Protein AF-A0AAW7NVS2-F1 (afdb_monomer)

Nearest PDB structures (foldseek):
  3f8k-assembly1_A  TM=4.969E-01  e=9.987E-02  Saccharolobus solfataricus P2
  3s6g-assembly1_A  TM=5.899E-01  e=6.829E-01  Maricaulis maris MCS10
  4nex-assembly1_A  TM=5.977E-01  e=8.332E-01  Xylella fastidiosa Temecula1

Sequence (93 aa):
MTEIRPLKKEEIPLLEEFLYQAIFIPSGLEPLPRSILKEPELEMYIKDLLKAKGYPSVSLSVSKDNPAVAFYQRLGFVTVEEREDDYLMLCRL

Solvent-accessible surface area (backbone atoms only — not comparable to full-atom values): 5807 Å² total; per-residue (Å²): 135,89,81,77,65,84,82,51,81,86,50,48,67,59,52,53,49,54,57,58,71,66,57,86,74,63,93,94,60,81,81,79,64,77,64,53,80,74,41,76,55,64,79,44,50,64,49,55,52,38,37,75,71,69,40,67,56,52,72,49,79,42,44,71,70,41,75,58,55,64,54,43,42,74,74,53,31,41,78,78,43,79,56,97,63,32,32,36,28,38,26,76,86

Structure (mmCIF, N/CA/C/O backbone):
data_AF-A0AAW7NVS2-F1
#
_entry.id   AF-A0AAW7NVS2-F1
#
loop_
_atom_site.group_PDB
_atom_site.id
_atom_site.type_symbol
_atom_site.label_atom_id
_atom_site.label_alt_id
_atom_site.label_comp_id
_atom_site.label_asym_id
_atom_site.label_entity_id
_atom_site.label_seq_id
_atom_site.pdbx_PDB_ins_code
_atom_site.Cartn_x
_atom_site.Cartn_y
_atom_site.Cartn_z
_atom_site.occupancy
_atom_site.B_iso_or_equiv
_atom_site.auth_seq_id
_atom_site.auth_comp_id
_atom_site.auth_asym_id
_atom_site.auth_atom_id
_atom_site.pdbx_PDB_model_num
ATOM 1 N N . MET A 1 1 ? 3.520 -3.723 -25.992 1.00 39.00 1 MET A N 1
ATOM 2 C CA . MET A 1 1 ? 2.747 -2.770 -25.173 1.00 39.00 1 MET A CA 1
ATOM 3 C C . MET A 1 1 ? 1.944 -3.594 -24.195 1.00 39.00 1 MET A C 1
ATOM 5 O O . MET A 1 1 ? 1.212 -4.469 -24.638 1.00 39.00 1 MET A O 1
ATOM 9 N N . THR A 1 2 ? 2.175 -3.417 -22.900 1.00 37.12 2 THR A N 1
ATOM 10 C CA . THR A 1 2 ? 1.410 -4.111 -21.861 1.00 37.12 2 THR A CA 1
ATOM 11 C C . THR A 1 2 ? 0.107 -3.339 -21.686 1.00 37.12 2 THR A C 1
ATOM 13 O O . THR A 1 2 ? 0.143 -2.153 -21.382 1.00 37.12 2 THR A O 1
ATOM 16 N N . GLU A 1 3 ? -1.032 -3.959 -21.981 1.00 39.25 3 GLU A N 1
ATOM 17 C CA . GLU A 1 3 ? -2.337 -3.324 -21.791 1.00 39.25 3 GLU A CA 1
ATOM 18 C C . GLU A 1 3 ? -2.779 -3.480 -20.336 1.00 39.25 3 GLU A C 1
ATOM 20 O O . GLU A 1 3 ? -2.880 -4.598 -19.819 1.00 39.25 3 GLU A O 1
ATOM 25 N N . ILE A 1 4 ? -3.063 -2.352 -19.685 1.00 43.44 4 ILE A N 1
ATOM 26 C CA . ILE A 1 4 ? -3.651 -2.322 -18.348 1.00 43.44 4 ILE A CA 1
ATOM 27 C C . ILE A 1 4 ? -5.099 -2.782 -18.462 1.00 43.44 4 ILE A C 1
ATOM 29 O O . ILE A 1 4 ? -5.883 -2.246 -19.247 1.00 43.44 4 ILE A O 1
ATOM 33 N N . ARG A 1 5 ? -5.470 -3.772 -17.657 1.00 70.06 5 ARG A N 1
ATOM 34 C CA . ARG A 1 5 ? -6.818 -4.338 -17.631 1.00 70.06 5 ARG A CA 1
ATOM 35 C C . ARG A 1 5 ? -7.253 -4.612 -16.195 1.00 70.06 5 ARG A C 1
ATOM 37 O O . ARG A 1 5 ? -6.398 -4.752 -15.322 1.00 70.06 5 ARG A O 1
ATOM 44 N N . PRO A 1 6 ? -8.563 -4.757 -15.940 1.00 50.75 6 PRO A N 1
ATOM 45 C CA . PRO A 1 6 ? -9.050 -5.205 -14.643 1.00 50.75 6 PRO A CA 1
ATOM 46 C C . PRO A 1 6 ? -8.357 -6.494 -14.180 1.00 50.75 6 PRO A C 1
ATOM 48 O O . PRO A 1 6 ? -8.085 -7.391 -14.994 1.00 50.75 6 PRO A O 1
ATOM 51 N N . LEU A 1 7 ? -8.108 -6.584 -12.868 1.00 50.91 7 LEU A N 1
ATOM 52 C CA . LEU A 1 7 ? -7.603 -7.799 -12.234 1.00 50.91 7 LEU A CA 1
ATOM 53 C C . LEU A 1 7 ? -8.602 -8.925 -12.470 1.00 50.91 7 LEU A C 1
ATOM 55 O O . LEU A 1 7 ? -9.791 -8.797 -12.156 1.00 50.91 7 LEU A O 1
ATOM 59 N N . LYS A 1 8 ? -8.125 -10.036 -13.009 1.00 71.75 8 LYS A N 1
ATOM 60 C CA . LYS A 1 8 ? -8.921 -11.251 -13.082 1.00 71.75 8 LYS A CA 1
ATOM 61 C C . LYS A 1 8 ? -8.927 -11.924 -11.717 1.00 71.75 8 LYS A C 1
ATOM 63 O O . LYS A 1 8 ? -7.991 -11.784 -10.930 1.00 71.75 8 LYS A O 1
ATOM 68 N N . LYS A 1 9 ? -9.976 -12.696 -11.437 1.00 61.56 9 LYS A N 1
ATOM 69 C CA . LYS A 1 9 ? -10.105 -13.400 -10.153 1.00 61.56 9 LYS A CA 1
ATOM 70 C C . LYS A 1 9 ? -8.933 -14.344 -9.892 1.00 61.56 9 LYS A C 1
ATOM 72 O O . LYS A 1 9 ? -8.537 -14.515 -8.746 1.00 61.56 9 LYS A O 1
ATOM 77 N N . GLU A 1 10 ? -8.353 -14.903 -10.948 1.00 75.25 10 GLU A N 1
ATOM 78 C CA . GLU A 1 10 ? -7.223 -15.830 -10.868 1.00 75.25 10 GLU A CA 1
ATOM 79 C C . GLU A 1 10 ? -5.905 -15.133 -10.485 1.00 75.25 10 GLU A C 1
ATOM 81 O O . GLU A 1 10 ? -4.959 -15.799 -10.079 1.00 75.25 10 GLU A O 1
ATOM 86 N N . GLU A 1 11 ? -5.836 -13.802 -10.579 1.00 59.00 11 GLU A N 1
ATOM 87 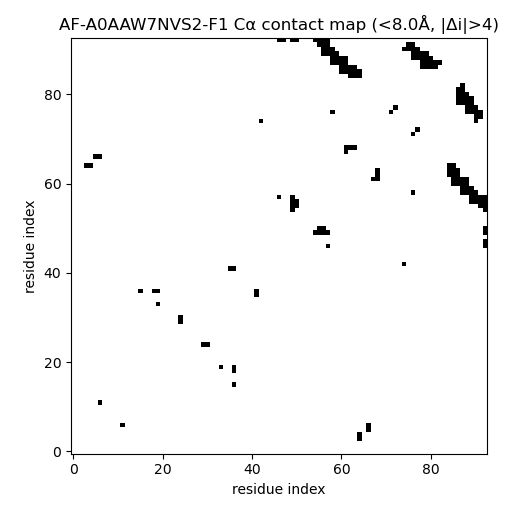C CA . GLU A 1 11 ? -4.645 -12.997 -10.262 1.00 59.00 11 GLU A CA 1
ATOM 88 C C . GLU A 1 11 ? -4.663 -12.461 -8.823 1.00 59.00 11 GLU A C 1
ATOM 90 O O . GLU A 1 11 ? -3.634 -12.026 -8.307 1.00 59.00 11 GLU A O 1
ATOM 95 N N . ILE A 1 12 ? -5.818 -12.534 -8.150 1.00 67.75 12 ILE A N 1
ATOM 96 C CA . ILE A 1 12 ? -5.993 -12.109 -6.755 1.00 67.75 12 ILE A CA 1
ATOM 97 C C . ILE A 1 12 ? -5.037 -12.847 -5.800 1.00 67.75 12 ILE A C 1
ATOM 99 O O . ILE A 1 12 ? -4.383 -12.167 -5.013 1.00 67.75 12 ILE A O 1
ATOM 103 N N . PRO A 1 13 ? -4.856 -14.183 -5.876 1.00 73.31 13 PRO A N 1
ATOM 104 C CA . PRO A 1 13 ? -3.946 -14.886 -4.968 1.00 73.31 13 PRO A CA 1
ATOM 105 C C . PRO A 1 13 ? -2.485 -14.432 -5.090 1.00 73.31 13 PRO A C 1
ATOM 107 O O . PRO A 1 13 ? -1.751 -14.420 -4.106 1.00 73.31 13 PRO A O 1
ATOM 110 N N . LEU A 1 14 ? -2.054 -14.040 -6.294 1.00 66.62 14 LEU A N 1
ATOM 111 C CA . LEU A 1 14 ? -0.700 -13.540 -6.528 1.00 66.62 14 LEU A CA 1
ATOM 112 C C . LEU A 1 14 ? -0.509 -12.145 -5.917 1.00 66.62 14 LEU A C 1
ATOM 114 O O . LEU A 1 14 ? 0.530 -11.861 -5.329 1.00 66.62 14 LEU A O 1
ATOM 118 N N . LEU A 1 15 ? -1.522 -11.285 -6.020 1.00 64.75 15 LEU A N 1
ATOM 119 C CA . LEU A 1 15 ? -1.522 -9.979 -5.3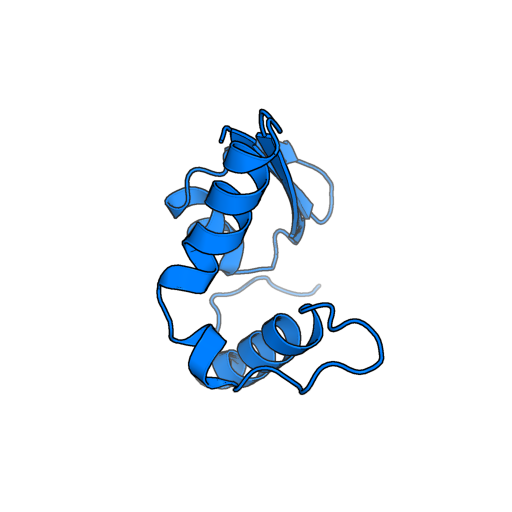65 1.00 64.75 15 LEU A CA 1
ATOM 120 C C . LEU A 1 15 ? -1.501 -10.113 -3.834 1.00 64.75 15 LEU A C 1
ATOM 122 O O . LEU A 1 15 ? -0.731 -9.419 -3.173 1.00 64.75 15 LEU A O 1
ATOM 126 N N . GLU A 1 16 ? -2.306 -11.021 -3.278 1.00 66.62 16 GLU A N 1
ATOM 127 C CA . GLU A 1 16 ? -2.298 -11.343 -1.845 1.00 66.62 16 GLU A CA 1
ATOM 128 C C . GLU A 1 16 ? -0.907 -11.806 -1.379 1.00 66.62 16 GLU A C 1
ATOM 130 O O . GLU A 1 16 ? -0.430 -11.369 -0.332 1.00 66.62 16 GLU A O 1
ATOM 135 N N . GLU A 1 17 ? -0.216 -12.624 -2.180 1.00 72.56 17 GLU A N 1
ATOM 136 C CA . GLU A 1 17 ? 1.163 -13.035 -1.899 1.00 72.56 17 GLU A CA 1
ATOM 137 C C . GLU A 1 17 ? 2.109 -11.832 -1.825 1.00 72.56 17 GLU A C 1
ATOM 139 O O . GLU A 1 17 ? 2.837 -11.684 -0.846 1.00 72.56 17 GLU A O 1
ATOM 144 N N . PHE A 1 18 ? 2.073 -10.935 -2.814 1.00 66.44 18 PHE A N 1
ATOM 145 C CA . PHE A 1 18 ? 2.930 -9.746 -2.816 1.00 66.44 18 PHE A CA 1
ATOM 146 C C . PHE A 1 18 ? 2.672 -8.828 -1.617 1.00 66.44 18 PHE A C 1
ATOM 148 O O . PHE A 1 18 ? 3.621 -8.320 -1.020 1.00 66.44 18 PHE A O 1
ATOM 155 N N . LEU A 1 19 ? 1.407 -8.643 -1.233 1.00 67.25 19 LEU A N 1
ATOM 156 C CA . LEU A 1 19 ? 1.039 -7.837 -0.068 1.00 67.25 19 LEU A CA 1
ATOM 157 C C . LEU A 1 19 ? 1.548 -8.451 1.239 1.00 67.25 19 LEU A C 1
ATOM 159 O O . LEU A 1 19 ? 2.050 -7.724 2.091 1.00 67.25 19 LEU A O 1
ATOM 163 N N . TYR A 1 20 ? 1.471 -9.776 1.389 1.00 71.69 20 TYR A N 1
ATOM 164 C CA . TYR A 1 20 ? 2.004 -10.469 2.563 1.00 71.69 20 TYR A CA 1
ATOM 165 C C . TYR A 1 20 ? 3.530 -10.354 2.654 1.00 71.69 20 TYR A C 1
ATOM 167 O O . TYR A 1 20 ? 4.063 -10.065 3.722 1.00 71.69 20 TYR A O 1
ATOM 175 N N . GLN A 1 21 ? 4.235 -10.520 1.531 1.00 67.75 21 GLN A N 1
ATOM 176 C CA . GLN A 1 21 ? 5.698 -10.400 1.477 1.00 67.75 21 GLN A CA 1
ATOM 177 C C . GLN A 1 21 ? 6.191 -8.966 1.727 1.00 67.75 21 GLN A C 1
ATOM 179 O O . GLN A 1 21 ? 7.326 -8.769 2.155 1.00 67.75 21 GLN A O 1
ATOM 184 N N . ALA A 1 22 ? 5.351 -7.956 1.489 1.00 67.00 22 ALA A N 1
ATOM 185 C CA . ALA A 1 22 ? 5.665 -6.562 1.795 1.00 67.00 22 ALA A CA 1
ATOM 186 C C . ALA A 1 22 ? 5.597 -6.237 3.303 1.00 67.00 22 ALA A C 1
ATOM 188 O O . ALA A 1 22 ? 6.034 -5.161 3.720 1.00 67.00 22 ALA A O 1
ATOM 189 N N . ILE A 1 23 ? 5.068 -7.143 4.134 1.00 66.75 23 ILE A N 1
ATOM 190 C CA . ILE A 1 23 ? 5.018 -6.971 5.587 1.00 66.75 23 ILE A CA 1
ATOM 191 C C . ILE A 1 23 ? 6.413 -7.216 6.170 1.00 66.75 23 ILE A C 1
ATOM 193 O O . ILE A 1 23 ? 6.921 -8.336 6.186 1.00 66.75 23 ILE A O 1
ATOM 197 N N . PHE A 1 24 ? 7.029 -6.162 6.705 1.00 70.88 24 PHE A N 1
ATOM 198 C CA . PHE A 1 24 ? 8.308 -6.278 7.399 1.00 70.88 24 PHE A CA 1
ATOM 199 C C . PHE A 1 24 ? 8.136 -6.935 8.777 1.00 70.88 24 PHE A C 1
ATOM 201 O O . PHE A 1 24 ? 7.472 -6.382 9.656 1.00 70.88 24 PHE A O 1
ATOM 208 N N . ILE A 1 25 ? 8.788 -8.082 8.983 1.00 69.06 25 ILE A N 1
ATOM 209 C CA . ILE A 1 25 ? 8.853 -8.790 10.269 1.00 69.06 25 ILE A CA 1
ATOM 210 C C . ILE A 1 25 ? 10.298 -8.689 10.793 1.00 69.06 25 ILE A C 1
ATOM 212 O O . ILE A 1 25 ? 11.210 -9.216 10.151 1.00 69.06 25 ILE A O 1
ATOM 216 N N . PRO A 1 26 ? 10.557 -7.998 11.920 1.00 60.97 26 PRO A N 1
ATOM 217 C CA . PRO A 1 26 ? 11.899 -7.909 12.485 1.00 60.97 26 PRO A CA 1
ATOM 218 C C . PRO A 1 26 ? 12.387 -9.275 12.986 1.00 60.97 26 PRO A C 1
ATOM 220 O O . PRO A 1 26 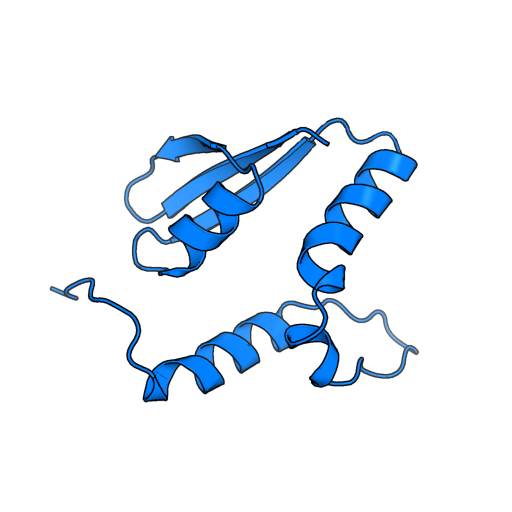? 11.602 -10.138 13.378 1.00 60.97 26 PRO A O 1
ATOM 223 N N . SER A 1 27 ? 13.710 -9.454 12.995 1.00 71.75 27 SER A N 1
ATOM 224 C CA . SER A 1 27 ? 14.343 -10.711 13.405 1.00 71.75 27 SER A CA 1
ATOM 225 C C . SER A 1 27 ? 13.934 -11.116 14.826 1.00 71.75 27 SER A C 1
ATOM 227 O O . SER A 1 27 ? 14.018 -10.308 15.752 1.00 71.75 27 SER A O 1
ATOM 229 N N . GLY A 1 28 ? 13.507 -12.371 14.986 1.00 82.56 28 GLY A N 1
ATOM 230 C CA . GLY A 1 28 ? 13.054 -12.932 16.261 1.00 82.56 28 GLY A CA 1
ATOM 231 C C . GLY A 1 28 ? 11.545 -12.848 16.515 1.00 82.56 28 GLY A C 1
ATOM 232 O O . GLY A 1 28 ? 11.106 -13.292 17.573 1.00 82.56 28 GLY A O 1
ATOM 233 N N . LEU A 1 29 ? 10.754 -12.311 15.577 1.00 69.31 29 LEU A N 1
ATOM 234 C CA . LEU A 1 29 ? 9.293 -12.396 15.621 1.00 69.31 29 LEU A CA 1
ATOM 235 C C . LEU A 1 29 ? 8.759 -13.496 14.700 1.00 69.31 29 LEU A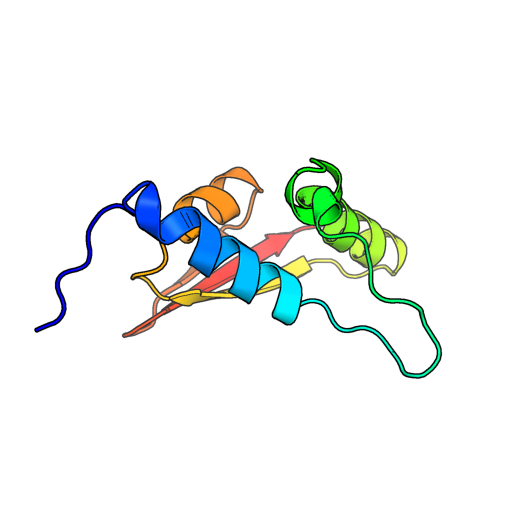 C 1
ATOM 237 O O . LEU A 1 29 ? 9.277 -13.721 13.607 1.00 69.31 29 LEU A O 1
ATOM 241 N N . GLU A 1 30 ? 7.691 -14.149 15.151 1.00 80.75 30 GLU A N 1
ATOM 242 C CA . GLU A 1 30 ? 6.960 -15.134 14.358 1.00 80.75 30 GLU A CA 1
ATOM 243 C C . GLU A 1 30 ? 6.218 -14.460 13.189 1.00 80.75 30 GLU A C 1
ATOM 245 O O . GLU A 1 30 ? 5.660 -13.368 13.362 1.00 80.75 30 GLU A O 1
ATOM 250 N N . PRO A 1 31 ? 6.164 -15.094 12.004 1.00 76.25 31 PRO A N 1
ATOM 251 C CA . PRO A 1 31 ? 5.391 -14.583 10.882 1.00 76.25 31 PRO A CA 1
ATOM 252 C C . PRO A 1 31 ? 3.901 -14.447 11.200 1.00 76.25 31 PRO A C 1
ATOM 254 O O . PRO A 1 31 ? 3.287 -15.333 11.796 1.00 76.25 31 PRO A O 1
ATOM 257 N N . LEU A 1 32 ? 3.295 -13.347 10.746 1.00 75.38 32 LEU A N 1
ATOM 258 C CA . LEU A 1 32 ? 1.859 -13.122 10.913 1.00 75.38 32 LEU A CA 1
ATOM 259 C C . LEU A 1 32 ? 1.051 -14.170 10.130 1.00 75.38 32 LEU A C 1
ATOM 261 O O . LEU A 1 32 ? 1.452 -14.556 9.033 1.00 75.38 32 LEU A O 1
ATOM 265 N N . PRO A 1 33 ? -0.109 -14.628 10.619 1.00 80.94 33 PRO A N 1
ATOM 266 C CA . PRO A 1 33 ? -0.956 -15.529 9.847 1.00 80.94 33 PRO A CA 1
ATOM 267 C C . PRO A 1 33 ? -1.479 -14.825 8.587 1.00 80.94 33 PRO A C 1
ATOM 269 O O . PRO A 1 33 ? -1.853 -13.658 8.632 1.00 80.94 33 PRO A O 1
ATOM 272 N N . ARG A 1 34 ? -1.578 -15.533 7.453 1.00 74.50 34 ARG A N 1
ATOM 273 C CA . ARG A 1 34 ? -2.086 -14.957 6.186 1.00 74.50 34 ARG A CA 1
ATOM 274 C C . ARG A 1 34 ? -3.528 -14.447 6.264 1.00 74.50 34 ARG A C 1
ATOM 276 O O . ARG A 1 34 ? -3.933 -13.649 5.424 1.00 74.50 34 ARG A O 1
ATOM 283 N N . SER A 1 35 ? -4.292 -14.878 7.272 1.00 75.50 35 SER A N 1
ATOM 284 C CA . SER A 1 35 ? -5.617 -14.325 7.570 1.00 75.50 35 SER A CA 1
ATOM 285 C C . SER A 1 35 ? -5.582 -12.815 7.802 1.00 75.50 35 SER A C 1
ATOM 287 O O . SER A 1 35 ? -6.586 -12.172 7.543 1.00 75.50 35 SER A O 1
ATOM 289 N N . ILE A 1 36 ? -4.424 -12.246 8.161 1.00 70.31 36 ILE A N 1
ATOM 290 C CA . ILE A 1 36 ? -4.194 -10.804 8.313 1.00 70.31 36 ILE A CA 1
ATOM 291 C C . ILE A 1 36 ? -4.577 -9.991 7.060 1.00 70.31 36 ILE A C 1
ATOM 293 O O . ILE A 1 36 ? -4.966 -8.838 7.176 1.00 70.31 36 ILE A O 1
ATOM 297 N N . LEU A 1 37 ? -4.524 -10.590 5.862 1.00 68.00 37 LEU A N 1
ATOM 298 C CA . LEU A 1 37 ? -4.957 -9.946 4.612 1.00 68.00 37 LEU A CA 1
ATOM 299 C C . LEU A 1 37 ? -6.483 -9.863 4.464 1.00 68.00 37 LEU A C 1
ATOM 301 O O . LEU A 1 37 ? -6.983 -9.124 3.621 1.00 68.00 37 LEU A O 1
ATOM 305 N N . LYS A 1 38 ? -7.218 -10.663 5.241 1.00 66.75 38 LYS A N 1
ATOM 306 C CA . LYS A 1 38 ? -8.685 -10.699 5.274 1.00 66.75 38 LYS A CA 1
ATOM 307 C C . LYS A 1 38 ? -9.255 -9.876 6.422 1.00 66.75 38 LYS A C 1
ATOM 309 O O . LYS A 1 38 ? -10.462 -9.647 6.444 1.00 66.75 38 LYS A O 1
ATOM 314 N N . GLU A 1 39 ? -8.400 -9.458 7.350 1.00 60.72 39 GLU A N 1
ATOM 315 C CA . GLU A 1 39 ? -8.798 -8.607 8.453 1.00 60.72 39 GLU A CA 1
ATOM 316 C C . GLU A 1 39 ? -8.964 -7.162 7.956 1.00 60.72 39 GLU A C 1
ATOM 318 O O . GLU A 1 39 ? -8.022 -6.592 7.392 1.00 60.72 39 GLU A O 1
ATOM 323 N N . PRO A 1 40 ? -10.126 -6.524 8.183 1.00 51.50 40 PRO A N 1
ATOM 324 C CA . PRO A 1 40 ? -10.321 -5.109 7.867 1.00 51.50 40 PRO A CA 1
ATOM 325 C C . PRO A 1 40 ? -9.360 -4.197 8.651 1.00 51.50 40 PRO A C 1
ATOM 327 O O . PRO A 1 40 ? -9.170 -3.036 8.295 1.00 51.50 40 PRO A O 1
ATOM 330 N N . GLU A 1 41 ? -8.709 -4.706 9.703 1.00 48.75 41 GLU A N 1
ATOM 331 C CA . GLU A 1 41 ? -7.746 -3.945 10.492 1.00 48.75 41 GLU A CA 1
ATOM 332 C C . GLU A 1 41 ? -6.424 -3.660 9.765 1.00 48.75 41 GLU A C 1
ATOM 334 O O . GLU A 1 41 ? -5.787 -2.663 10.098 1.00 48.75 41 GLU A O 1
ATOM 339 N N . LEU A 1 42 ? -5.998 -4.438 8.756 1.00 52.81 42 LEU A N 1
ATOM 340 C CA . LEU A 1 42 ? -4.739 -4.136 8.048 1.00 52.81 42 LEU A CA 1
ATOM 341 C C . LEU A 1 42 ? -4.821 -2.826 7.238 1.00 52.81 42 LEU A C 1
ATOM 343 O O . LEU A 1 42 ? -3.810 -2.156 7.027 1.00 52.81 42 LEU A O 1
ATOM 347 N N . GLU A 1 43 ? -6.034 -2.430 6.842 1.00 51.97 43 GLU A N 1
ATOM 348 C CA . GLU A 1 43 ? -6.339 -1.136 6.219 1.00 51.97 43 GLU A CA 1
ATOM 349 C C . GLU A 1 43 ? -6.197 0.055 7.190 1.00 51.97 43 GLU A C 1
ATOM 351 O O . GLU A 1 43 ? -5.820 1.153 6.771 1.00 51.97 43 GLU A O 1
ATOM 356 N N . MET A 1 44 ? -6.480 -0.136 8.486 1.00 54.59 44 MET A N 1
ATOM 357 C CA . MET A 1 44 ? -6.511 0.932 9.504 1.00 54.59 44 MET A CA 1
ATOM 358 C C . MET A 1 44 ? -5.289 0.950 10.435 1.00 54.59 44 MET A C 1
ATOM 360 O O . MET A 1 44 ? -4.880 2.020 10.887 1.00 54.59 44 MET A O 1
ATOM 364 N N . TYR A 1 45 ? -4.645 -0.194 10.674 1.00 55.47 45 TYR A N 1
ATOM 365 C CA . TYR A 1 45 ? -3.586 -0.364 11.677 1.00 55.47 45 TYR A CA 1
ATOM 366 C C . TYR A 1 45 ? -2.364 0.533 11.435 1.00 55.47 45 TYR A C 1
ATOM 368 O O . TYR A 1 45 ? -1.843 1.153 12.363 1.00 55.47 45 TYR A O 1
ATOM 376 N N . ILE A 1 46 ? -1.924 0.665 10.179 1.00 56.06 46 ILE A N 1
ATOM 377 C C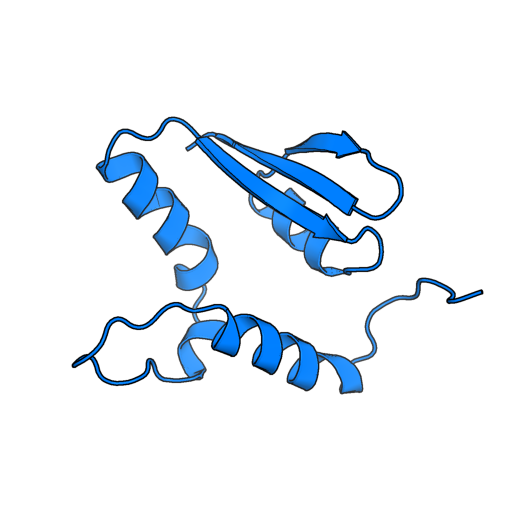A . ILE A 1 46 ? -0.798 1.544 9.824 1.00 56.06 46 ILE A CA 1
ATOM 378 C C . ILE A 1 46 ? -1.169 3.015 10.056 1.00 56.06 46 ILE A C 1
ATOM 380 O O . ILE A 1 46 ? -0.346 3.784 10.553 1.00 56.06 46 ILE A O 1
ATOM 384 N N . LYS A 1 47 ? -2.411 3.412 9.751 1.00 60.62 47 LYS A N 1
ATOM 385 C CA . LYS A 1 47 ? -2.875 4.796 9.918 1.00 60.62 47 LYS A CA 1
ATOM 386 C C . LYS A 1 47 ? -2.963 5.178 11.396 1.00 60.62 47 LYS A C 1
ATOM 388 O O . LYS A 1 47 ? -2.407 6.204 11.785 1.00 60.62 47 LYS A O 1
ATOM 393 N N . ASP A 1 48 ? -3.576 4.333 12.221 1.00 63.19 48 ASP A N 1
ATOM 394 C CA . ASP A 1 48 ? -3.744 4.592 13.655 1.00 63.19 48 ASP A CA 1
ATOM 395 C C . ASP A 1 48 ? -2.412 4.573 14.414 1.00 63.19 48 ASP A C 1
ATOM 397 O O . ASP A 1 48 ? -2.170 5.431 15.265 1.00 63.19 48 ASP A O 1
ATOM 401 N N . LEU A 1 49 ? -1.496 3.664 14.063 1.00 57.84 49 LEU A N 1
ATOM 402 C CA . LEU A 1 49 ? -0.148 3.627 14.635 1.00 57.84 49 LEU A CA 1
ATOM 403 C C . LEU A 1 49 ? 0.643 4.902 14.318 1.00 57.84 49 LEU A C 1
ATOM 405 O O . LEU A 1 49 ? 1.286 5.480 15.198 1.00 57.84 49 LEU A O 1
ATOM 409 N N . LEU A 1 50 ? 0.621 5.338 13.057 1.00 59.84 50 LEU A N 1
ATOM 410 C CA . LEU A 1 50 ? 1.334 6.537 12.624 1.00 59.84 50 LEU A CA 1
ATOM 411 C C . LEU A 1 50 ? 0.728 7.796 13.258 1.00 59.84 50 LEU A C 1
ATOM 413 O O . LEU A 1 50 ? 1.472 8.659 13.729 1.00 59.84 50 LEU A O 1
ATOM 417 N N . LYS A 1 51 ? -0.601 7.852 13.386 1.00 67.44 51 LYS A N 1
ATOM 418 C CA . LYS A 1 51 ? -1.305 8.917 14.106 1.00 67.44 51 LYS A CA 1
ATOM 419 C C . LYS A 1 51 ? -0.933 8.959 15.587 1.00 67.44 51 LYS A C 1
ATOM 421 O O . LYS A 1 51 ? -0.605 10.024 16.104 1.00 67.44 51 LYS A O 1
ATOM 426 N N . ALA A 1 52 ? -0.908 7.808 16.261 1.00 61.75 52 ALA A N 1
ATOM 427 C CA . ALA A 1 52 ? -0.510 7.698 17.667 1.00 61.75 52 ALA A CA 1
ATOM 428 C C . ALA A 1 52 ? 0.952 8.115 17.906 1.00 61.75 52 ALA A C 1
ATOM 430 O O . ALA A 1 52 ? 1.289 8.610 18.980 1.00 61.75 52 ALA A O 1
ATOM 431 N N . LYS A 1 53 ? 1.819 7.964 16.897 1.00 55.22 53 LYS A N 1
ATOM 432 C CA . LYS A 1 53 ? 3.210 8.448 16.916 1.00 55.22 53 LYS A CA 1
ATOM 433 C C . LYS A 1 53 ? 3.372 9.913 16.487 1.00 55.22 53 LYS A C 1
ATOM 435 O O . LYS A 1 53 ? 4.496 10.404 16.447 1.00 55.22 53 LYS A O 1
ATOM 440 N N . GLY A 1 54 ? 2.277 10.615 16.193 1.00 63.19 54 GLY A N 1
ATOM 441 C CA . GLY A 1 54 ? 2.283 12.033 15.833 1.00 63.19 54 GLY A CA 1
ATOM 442 C C . GLY A 1 54 ? 2.670 12.323 14.383 1.00 63.19 54 GLY A C 1
ATOM 443 O O . GLY A 1 54 ? 3.000 13.465 14.063 1.00 63.19 54 GLY A O 1
ATOM 444 N N . TYR A 1 55 ? 2.639 11.327 13.493 1.00 56.12 55 TYR A N 1
ATOM 445 C CA . TYR A 1 55 ? 2.847 11.569 12.069 1.00 56.12 55 TYR A CA 1
ATOM 446 C C . TYR A 1 55 ? 1.571 12.147 11.440 1.00 56.12 55 TYR A C 1
ATOM 448 O O . TYR A 1 55 ? 0.500 11.560 11.587 1.00 56.12 55 TYR A O 1
ATOM 456 N N . PRO A 1 56 ? 1.660 13.275 10.715 1.00 67.12 56 PRO A N 1
ATOM 457 C CA . PRO A 1 56 ? 0.485 13.959 10.169 1.00 67.12 56 PRO A CA 1
ATOM 458 C C . PRO A 1 56 ? -0.051 13.327 8.874 1.00 67.12 56 PRO A C 1
ATOM 460 O O . PRO A 1 56 ? -1.174 13.614 8.456 1.00 67.12 56 PRO A O 1
ATOM 463 N N . SER A 1 57 ? 0.751 12.502 8.196 1.00 74.38 57 SER A N 1
ATOM 464 C CA . SER A 1 57 ? 0.374 11.860 6.937 1.00 74.38 57 SER A CA 1
ATOM 465 C C . SER A 1 57 ? 1.270 10.669 6.599 1.00 74.38 57 SER A C 1
ATOM 467 O O . SER A 1 57 ? 2.392 10.567 7.095 1.00 74.38 57 SER A O 1
ATOM 469 N N . VAL A 1 58 ? 0.804 9.829 5.679 1.00 75.12 58 VAL A N 1
ATOM 470 C CA . VAL A 1 58 ? 1.532 8.706 5.078 1.00 75.12 58 VAL A CA 1
ATOM 471 C C . VAL A 1 58 ? 1.403 8.770 3.558 1.00 75.12 58 VAL A C 1
ATOM 473 O O . VAL A 1 58 ? 0.342 9.134 3.052 1.00 75.12 58 VAL A O 1
ATOM 476 N N . SER A 1 59 ? 2.461 8.435 2.822 1.00 78.56 59 SER A N 1
ATOM 477 C CA . SER A 1 59 ? 2.429 8.342 1.360 1.00 78.56 59 SER A CA 1
ATOM 478 C C . SER A 1 59 ? 2.786 6.943 0.867 1.00 78.56 59 SER A C 1
ATOM 480 O O . SER A 1 59 ? 3.459 6.179 1.557 1.00 78.56 59 SER A O 1
ATOM 482 N N . LEU A 1 60 ? 2.325 6.619 -0.338 1.00 76.88 60 LEU A N 1
ATOM 483 C CA . LEU A 1 60 ? 2.673 5.406 -1.070 1.00 76.88 60 LEU A CA 1
ATOM 484 C C . LEU A 1 60 ? 2.822 5.718 -2.559 1.00 76.88 60 LEU A C 1
ATOM 486 O O . LEU A 1 60 ? 2.132 6.593 -3.077 1.00 76.88 60 LEU A O 1
ATOM 490 N N . SER A 1 61 ? 3.717 5.001 -3.230 1.00 80.38 61 SER A N 1
ATOM 491 C CA . SER A 1 61 ? 3.772 4.942 -4.691 1.00 80.38 61 SER A CA 1
ATOM 492 C C . SER A 1 61 ? 3.023 3.696 -5.135 1.00 80.38 61 SER A C 1
ATOM 494 O O . SER A 1 61 ? 3.317 2.595 -4.667 1.00 80.38 61 SER A O 1
ATOM 496 N N . VAL A 1 62 ? 2.051 3.861 -6.023 1.00 78.12 62 VAL A N 1
ATOM 497 C CA . VAL A 1 62 ? 1.289 2.751 -6.592 1.00 78.12 62 VAL A CA 1
ATOM 498 C C . VAL A 1 62 ? 1.346 2.846 -8.105 1.00 78.12 62 VAL A C 1
ATOM 500 O O . VAL A 1 62 ? 1.003 3.875 -8.677 1.00 78.12 62 VAL A O 1
ATOM 503 N N . SER A 1 63 ? 1.794 1.778 -8.763 1.00 81.25 63 SER A N 1
ATOM 504 C CA . SER A 1 63 ? 1.805 1.736 -10.227 1.00 81.25 63 SER A CA 1
ATOM 505 C C . SER A 1 63 ? 0.404 2.010 -10.778 1.00 81.25 63 SER A C 1
ATOM 507 O O . SER A 1 63 ? -0.586 1.535 -10.214 1.00 81.25 63 SER A O 1
ATOM 509 N N . LYS A 1 64 ? 0.315 2.748 -11.888 1.00 81.25 64 LYS A N 1
ATOM 510 C CA . LYS A 1 64 ? -0.966 3.019 -12.563 1.00 81.25 64 LYS A CA 1
ATOM 511 C C . LYS A 1 64 ? -1.668 1.738 -13.008 1.00 81.25 64 LYS A C 1
ATOM 513 O O . LYS A 1 64 ? -2.895 1.691 -13.069 1.00 81.25 64 LYS A O 1
ATOM 518 N N . ASP A 1 65 ? -0.885 0.692 -13.241 1.00 74.94 65 ASP A N 1
ATOM 519 C CA . ASP A 1 65 ? -1.347 -0.625 -13.664 1.00 74.94 65 ASP A CA 1
ATOM 520 C C . ASP A 1 65 ? -1.909 -1.438 -12.493 1.00 74.94 65 ASP A C 1
ATOM 522 O O . ASP A 1 65 ? -2.534 -2.482 -12.689 1.00 74.94 65 ASP A O 1
ATOM 526 N N . ASN A 1 66 ? -1.684 -0.980 -11.257 1.00 72.75 66 ASN A N 1
ATOM 527 C CA . ASN A 1 66 ? -2.119 -1.679 -10.067 1.00 72.75 66 ASN A CA 1
ATOM 528 C C . ASN A 1 66 ? -3.595 -1.341 -9.756 1.00 72.75 66 ASN A C 1
ATOM 530 O O . ASN A 1 66 ? -3.920 -0.209 -9.391 1.00 72.75 66 ASN A O 1
ATOM 534 N N . PRO A 1 67 ? -4.512 -2.321 -9.795 1.00 60.62 67 PRO A N 1
ATOM 535 C CA . PRO A 1 67 ? -5.932 -2.108 -9.507 1.00 60.62 67 PRO A CA 1
ATOM 536 C C . PRO A 1 67 ? -6.200 -1.664 -8.058 1.00 60.62 67 PRO A C 1
ATOM 538 O O . PRO A 1 67 ? -7.292 -1.176 -7.752 1.00 60.62 67 PRO A O 1
ATOM 541 N N . ALA A 1 68 ? -5.210 -1.779 -7.166 1.00 68.56 68 ALA A N 1
ATOM 542 C CA . ALA A 1 68 ? -5.277 -1.272 -5.802 1.00 68.56 68 ALA A CA 1
ATOM 543 C C . ALA A 1 68 ? -5.320 0.267 -5.713 1.00 68.56 68 ALA A C 1
ATOM 545 O O . ALA A 1 68 ? -5.651 0.786 -4.652 1.00 68.56 68 ALA A O 1
ATOM 546 N N . VAL A 1 69 ? -5.079 1.021 -6.796 1.00 73.00 69 VAL A N 1
ATOM 547 C CA . VAL A 1 69 ? -5.246 2.493 -6.803 1.00 73.00 69 V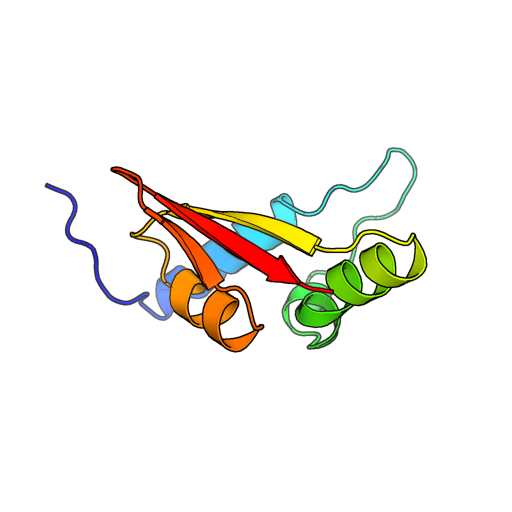AL A CA 1
ATOM 548 C C . VAL A 1 69 ? -6.630 2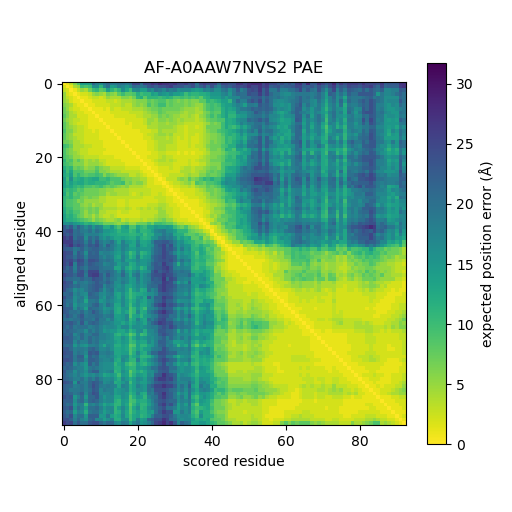.898 -6.282 1.00 73.00 69 VAL A C 1
ATOM 550 O O . VAL A 1 69 ? -6.742 3.726 -5.378 1.00 73.00 69 VAL A O 1
ATOM 553 N N . ALA A 1 70 ? -7.693 2.260 -6.780 1.00 73.50 70 ALA A N 1
ATOM 554 C CA 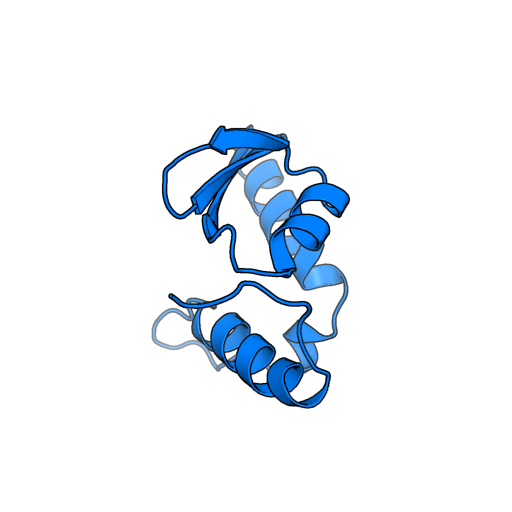. ALA A 1 70 ? -9.064 2.541 -6.346 1.00 73.50 70 ALA A CA 1
ATOM 555 C C . ALA A 1 70 ? -9.313 2.147 -4.879 1.00 73.50 70 ALA A C 1
ATOM 557 O O . ALA A 1 70 ? -10.138 2.747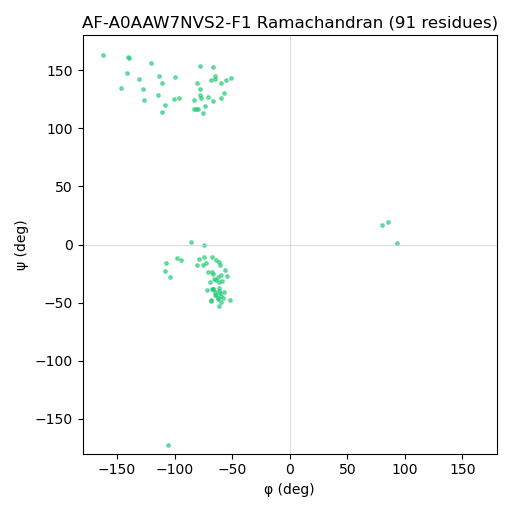 -4.190 1.00 73.50 70 ALA A O 1
ATOM 558 N N . PHE A 1 71 ? -8.597 1.134 -4.391 1.00 71.38 71 PHE A N 1
ATOM 559 C CA . PHE A 1 71 ? -8.631 0.725 -2.992 1.00 71.38 71 PHE A CA 1
ATOM 560 C C . PHE A 1 71 ? -7.994 1.794 -2.095 1.00 71.38 71 PHE A C 1
ATOM 562 O O . PHE A 1 71 ? -8.649 2.272 -1.170 1.00 71.38 71 PHE A O 1
ATOM 569 N N . TYR A 1 72 ? -6.802 2.285 -2.440 1.00 74.06 72 TYR A N 1
ATOM 570 C CA . TYR A 1 72 ? -6.153 3.371 -1.700 1.00 74.06 72 TYR A CA 1
ATOM 571 C C . TYR A 1 72 ? -6.973 4.669 -1.722 1.00 74.06 72 TYR A C 1
ATOM 573 O O . TYR A 1 72 ? -7.091 5.340 -0.696 1.00 74.06 72 TYR A O 1
ATOM 581 N N . GLN A 1 73 ? -7.626 4.997 -2.839 1.00 79.12 73 GLN A N 1
ATOM 582 C CA . GLN A 1 73 ? -8.543 6.142 -2.908 1.00 79.12 73 GLN A CA 1
ATOM 583 C C . GLN A 1 73 ? -9.711 6.021 -1.918 1.00 79.12 73 GLN A C 1
ATOM 585 O O . GLN A 1 73 ? -10.019 6.981 -1.209 1.00 79.12 73 GLN A O 1
ATOM 590 N N . ARG A 1 74 ? -10.333 4.837 -1.807 1.00 73.94 74 ARG A N 1
ATOM 591 C CA . ARG A 1 74 ? -11.411 4.584 -0.828 1.00 73.94 74 ARG A CA 1
ATOM 592 C C . ARG A 1 74 ? -10.937 4.691 0.621 1.00 73.94 74 ARG A C 1
ATOM 594 O O . ARG A 1 74 ? -11.705 5.125 1.473 1.00 73.94 74 ARG A O 1
ATOM 601 N N . LEU A 1 75 ? -9.671 4.378 0.882 1.00 70.81 75 LEU A N 1
ATOM 602 C CA . LEU A 1 75 ? -9.024 4.550 2.187 1.00 70.81 75 LEU A CA 1
ATOM 603 C C . LEU A 1 75 ? -8.682 6.004 2.543 1.00 70.81 75 LEU A C 1
ATOM 605 O O . LEU A 1 75 ? -8.137 6.274 3.622 1.00 70.81 75 LEU A O 1
ATOM 609 N N . GLY A 1 76 ? -8.985 6.946 1.648 1.00 81.88 76 GLY A N 1
ATOM 610 C CA . GLY A 1 76 ? -8.717 8.368 1.827 1.00 81.88 76 GLY A CA 1
ATOM 611 C C . GLY A 1 76 ? -7.307 8.785 1.412 1.00 81.88 76 GLY A C 1
ATOM 612 O O . GLY A 1 76 ? -6.839 9.836 1.852 1.00 81.88 76 GLY A O 1
ATOM 613 N N . PHE A 1 77 ? -6.612 7.982 0.601 1.00 86.56 77 PHE A N 1
ATOM 614 C CA . PHE A 1 77 ? -5.412 8.445 -0.086 1.00 86.56 77 PHE A CA 1
ATOM 615 C C . PHE A 1 77 ? -5.804 9.297 -1.294 1.00 86.56 77 PHE A C 1
ATOM 617 O O . PHE A 1 77 ? -6.647 8.917 -2.103 1.00 86.56 77 PHE A O 1
ATOM 624 N N . VAL A 1 78 ? -5.152 10.443 -1.444 1.00 90.00 78 VAL A N 1
ATOM 625 C CA . VAL A 1 78 ? -5.301 11.343 -2.586 1.00 90.00 78 VAL A CA 1
ATOM 626 C C . VAL A 1 78 ? -4.027 11.323 -3.416 1.00 90.00 78 VAL A C 1
ATOM 628 O O . VAL A 1 78 ? -2.930 11.317 -2.862 1.00 90.00 78 VAL A O 1
ATOM 631 N N . THR A 1 79 ? -4.149 11.311 -4.740 1.00 92.62 79 THR A N 1
ATOM 632 C CA . THR A 1 79 ? -2.987 11.453 -5.625 1.00 92.62 79 THR A CA 1
ATOM 633 C C . THR A 1 79 ? -2.411 12.859 -5.473 1.00 92.62 79 THR A C 1
ATOM 635 O O . THR A 1 79 ? -3.130 13.843 -5.637 1.00 92.62 79 THR A O 1
ATOM 638 N N . VAL A 1 80 ? -1.125 12.951 -5.136 1.00 91.12 80 VAL A N 1
ATOM 639 C CA . VAL A 1 80 ? -0.392 14.220 -4.983 1.00 91.12 80 VAL A CA 1
ATOM 640 C C . VAL A 1 80 ? 0.606 14.454 -6.109 1.00 91.12 80 VAL A C 1
ATOM 642 O O . VAL A 1 80 ? 0.945 15.598 -6.391 1.00 91.12 80 VAL A O 1
ATOM 645 N N . GLU A 1 81 ? 1.045 13.385 -6.770 1.00 90.88 81 GLU A N 1
ATOM 646 C CA . GLU A 1 81 ? 1.884 13.453 -7.958 1.00 90.88 81 GLU A CA 1
ATOM 647 C C . GLU A 1 81 ? 1.521 12.288 -8.878 1.00 90.88 81 GLU A C 1
ATOM 649 O O . GLU A 1 81 ? 1.366 11.150 -8.432 1.00 90.88 81 GLU A O 1
ATOM 654 N N . GLU A 1 82 ? 1.377 12.575 -10.163 1.00 93.75 82 GLU A N 1
ATOM 655 C CA . GLU A 1 82 ? 1.236 11.564 -11.200 1.00 93.75 82 GLU A CA 1
ATOM 656 C C . GLU A 1 82 ? 2.530 11.537 -12.009 1.00 93.75 82 GLU A C 1
ATOM 658 O O . GLU A 1 82 ? 2.921 12.552 -12.587 1.00 93.75 82 GLU A O 1
ATOM 663 N N . ARG A 1 83 ? 3.202 10.387 -12.029 1.00 90.31 83 ARG A N 1
ATOM 664 C CA . ARG A 1 83 ? 4.443 10.175 -12.782 1.00 90.31 83 ARG A CA 1
ATOM 665 C C . ARG A 1 83 ? 4.159 9.331 -14.010 1.00 90.31 83 ARG A C 1
ATOM 667 O O . ARG A 1 83 ? 3.001 9.095 -14.334 1.00 90.31 83 ARG A O 1
ATOM 674 N N . GLU A 1 84 ? 5.189 8.913 -14.732 1.00 91.38 84 GLU A N 1
ATOM 675 C CA . GLU A 1 84 ? 5.009 8.094 -15.934 1.00 91.38 84 GLU A CA 1
ATOM 676 C C . GLU A 1 84 ? 4.337 6.751 -15.590 1.00 91.38 84 GLU A C 1
ATOM 678 O O . GLU A 1 84 ? 3.250 6.470 -16.098 1.00 91.38 84 GLU A O 1
ATOM 683 N N . ASP A 1 85 ? 4.893 6.018 -14.618 1.00 81.62 85 ASP A N 1
ATOM 684 C CA . ASP A 1 85 ? 4.495 4.634 -14.316 1.00 81.62 85 ASP A CA 1
ATOM 685 C C . ASP A 1 85 ? 3.689 4.461 -13.014 1.00 81.62 85 ASP A C 1
ATOM 687 O O . ASP A 1 85 ? 3.055 3.421 -12.798 1.00 81.62 85 ASP A O 1
ATOM 691 N N . ASP A 1 86 ? 3.697 5.458 -12.124 1.00 83.75 86 ASP A N 1
ATOM 692 C CA . ASP A 1 86 ? 3.055 5.384 -10.812 1.00 83.75 86 ASP A CA 1
ATOM 693 C C . ASP A 1 86 ? 2.341 6.677 -10.381 1.00 83.75 86 ASP A C 1
ATOM 695 O O . ASP A 1 86 ? 2.542 7.774 -10.910 1.00 83.75 86 ASP A O 1
ATOM 699 N N . TYR A 1 87 ? 1.442 6.513 -9.414 1.00 86.06 87 TYR A N 1
ATOM 700 C CA . TYR A 1 87 ? 0.846 7.583 -8.634 1.00 86.06 87 TYR A CA 1
ATOM 701 C C . TYR A 1 87 ? 1.544 7.651 -7.284 1.00 86.06 87 TYR A C 1
ATOM 703 O O . TYR A 1 87 ? 1.530 6.678 -6.525 1.00 86.06 87 TYR A O 1
ATOM 711 N N . LEU A 1 88 ? 2.067 8.825 -6.938 1.00 84.19 88 LEU A N 1
ATOM 712 C CA . LEU A 1 88 ? 2.348 9.146 -5.549 1.00 84.19 88 LEU A CA 1
ATOM 713 C C . LEU A 1 88 ? 1.032 9.557 -4.895 1.00 84.19 88 LEU A C 1
ATOM 715 O O . LEU A 1 88 ? 0.416 10.564 -5.257 1.00 84.19 88 LEU A O 1
ATOM 719 N N . MET A 1 89 ? 0.603 8.781 -3.912 1.00 86.38 89 MET A N 1
ATOM 720 C CA . MET A 1 89 ? -0.611 9.023 -3.152 1.00 86.38 89 MET A CA 1
ATOM 721 C C . MET A 1 89 ? -0.285 9.356 -1.699 1.00 86.38 89 MET A C 1
ATOM 723 O O . MET A 1 89 ? 0.655 8.816 -1.125 1.00 86.38 89 MET A O 1
ATOM 727 N N . LEU A 1 90 ? -1.076 10.234 -1.089 1.00 83.06 90 LEU A N 1
ATOM 728 C CA . LEU A 1 90 ? -0.926 10.715 0.282 1.00 83.06 90 LEU A CA 1
ATOM 729 C C . LEU A 1 90 ? -2.237 10.530 1.042 1.00 83.06 90 LEU A C 1
ATOM 731 O O . LEU A 1 90 ? -3.289 10.946 0.570 1.00 83.06 90 LEU A O 1
ATOM 735 N N . CYS A 1 91 ? -2.182 10.002 2.256 1.00 81.50 91 CYS A N 1
ATOM 736 C CA . CYS A 1 91 ? -3.287 10.032 3.202 1.00 81.50 91 CYS A CA 1
ATOM 737 C C . CYS A 1 91 ? -2.907 10.882 4.413 1.00 81.50 91 CYS A C 1
ATOM 739 O O . CYS A 1 91 ? -1.855 10.669 5.018 1.00 81.50 91 CYS A O 1
ATOM 741 N N . ARG A 1 92 ? -3.758 11.845 4.779 1.00 80.88 92 ARG A N 1
ATOM 742 C CA . ARG A 1 92 ? -3.644 12.550 6.064 1.00 80.88 92 ARG A CA 1
ATOM 743 C C . ARG A 1 92 ? -4.246 11.684 7.170 1.00 80.88 92 ARG A C 1
ATOM 745 O O . ARG A 1 92 ? -5.276 11.047 6.948 1.00 80.88 92 ARG A O 1
ATOM 752 N N . LEU A 1 93 ? -3.577 11.653 8.319 1.00 72.81 93 LEU A N 1
ATOM 753 C CA . LEU A 1 93 ? -3.889 10.776 9.452 1.00 72.81 93 LEU A CA 1
ATOM 754 C C . LEU A 1 93 ? -4.741 11.478 10.514 1.00 72.81 93 LEU A C 1
ATOM 756 O O . LEU A 1 93 ? -4.498 12.669 10.797 1.00 72.81 93 LEU A O 1
#

Foldseek 3Di:
DDDQDDDDPVCVVVVLVVVLVPDDDDPPDDRDPSCCSVDPCVLVVVVVVCVVVVNQKDKDKDFPSDPCVVVVVVSQWDFPDDDDGTTITMHTD

Mean predicted aligned error: 10.94 Å

Radius of gyration: 14.78 Å; Cα contacts (8 Å, |Δi|>4): 90; chains: 1; bounding box: 26×30×43 Å

pLDDT: mean 70.12, std 12.46, range [37.12, 93.75]

Secondary structure (DSSP, 8-state):
-PPP-PPPGGGHHHHHHHHHHTS---TTPPPPPGGGGT-THHHHHHHHHHHHTT--EEEEEEETT-TTHHHHHHTT-EEEEE-SSEEEEEEE-